Protein AF-A0A1X1VBI7-F1 (afdb_monomer_lite)

Radius of gyration: 24.09 Å; chains: 1; bounding box: 71×57×60 Å

InterPro domains:
  IPR017850 Alkaline-phosphatase-like, core domain superfamily [G3DSA:3.40.720.10] (8-147)
  IPR017850 Alkaline-phosphatase-like, core domain superfamily [SSF53649] (15-127)
  IPR052701 Glycosaminoglycan & Ulvan Degrading Sulfatases [PTHR43751] (7-63)

Foldseek 3Di:
DVVVPPPPPDPPPPDDDDDDDDDDPDDLLQACCQVVCPNDDYDPVVNVVCVVDHDAQWDWDDDPPDTQWITDRQKIWGQWDFPDPPPTDIDGDPQIDIDRCNVPVPSCLCVDPCSVVVSVVVVVPPPPDPDPPPPPPPVVVVVCVVCVPPDD

pLDDT: mean 75.83, std 15.84, range [39.41, 94.62]

Structure (mmCIF, N/CA/C/O backbone):
data_AF-A0A1X1VBI7-F1
#
_entry.id   AF-A0A1X1VBI7-F1
#
loop_
_atom_site.group_PDB
_atom_site.id
_atom_site.type_symbol
_atom_site.label_atom_id
_atom_site.label_alt_id
_atom_site.label_comp_id
_atom_site.label_asym_id
_atom_site.label_entity_id
_atom_site.label_seq_id
_atom_site.pdbx_PDB_ins_code
_atom_site.Cartn_x
_atom_site.Cartn_y
_atom_site.Cartn_z
_atom_site.occupancy
_atom_site.B_iso_or_equiv
_atom_site.auth_seq_id
_atom_site.auth_comp_id
_atom_site.auth_asym_id
_atom_site.auth_atom_id
_atom_site.pdbx_PDB_model_num
ATOM 1 N N . MET A 1 1 ? -50.400 5.909 36.486 1.00 49.72 1 MET A N 1
ATOM 2 C CA . MET A 1 1 ? -50.899 6.760 35.383 1.00 49.72 1 MET A CA 1
ATOM 3 C C . MET A 1 1 ? -49.845 7.738 34.865 1.00 49.72 1 MET A C 1
ATOM 5 O O . MET A 1 1 ? -49.480 7.579 33.717 1.00 49.72 1 MET A O 1
ATOM 9 N N . ALA A 1 2 ? -49.319 8.706 35.638 1.00 51.50 2 ALA A N 1
ATOM 10 C CA . ALA A 1 2 ? -48.244 9.599 35.144 1.00 51.50 2 ALA A CA 1
ATOM 11 C C . ALA A 1 2 ? -46.809 9.077 35.392 1.00 51.50 2 ALA A C 1
ATOM 13 O O . ALA A 1 2 ? -45.872 9.559 34.774 1.00 51.50 2 ALA A O 1
ATOM 14 N N . SER A 1 3 ? -46.632 8.082 36.269 1.00 50.72 3 SER A N 1
ATOM 15 C CA . SER A 1 3 ? -45.315 7.537 36.647 1.00 50.72 3 SER A CA 1
ATOM 16 C C . SER A 1 3 ? -44.850 6.347 35.800 1.00 50.72 3 SER A C 1
ATOM 18 O O . SER A 1 3 ? -43.778 5.809 36.045 1.00 50.72 3 SER A O 1
ATOM 20 N N . GLU A 1 4 ? -45.666 5.894 34.848 1.00 48.97 4 GLU A N 1
ATOM 21 C CA . GLU A 1 4 ? -45.386 4.715 34.009 1.00 48.97 4 GLU A CA 1
ATOM 22 C C . GLU A 1 4 ? -44.937 5.103 32.591 1.00 48.97 4 GLU A C 1
ATOM 24 O O . GLU A 1 4 ? -44.607 4.233 31.798 1.00 48.97 4 GLU A O 1
ATOM 29 N N . MET A 1 5 ? -44.897 6.405 32.269 1.00 45.09 5 MET A N 1
ATOM 30 C CA . MET A 1 5 ? -44.523 6.912 30.938 1.00 45.09 5 MET A CA 1
ATOM 31 C C . MET A 1 5 ? -43.070 7.416 30.845 1.00 45.09 5 MET A C 1
ATOM 33 O O . MET A 1 5 ? -42.625 7.768 29.758 1.00 45.09 5 MET A O 1
ATOM 37 N N . GLU A 1 6 ? -42.310 7.438 31.945 1.00 43.69 6 GLU A N 1
ATOM 38 C CA . GLU A 1 6 ? -40.911 7.912 31.955 1.00 43.69 6 GLU A CA 1
ATOM 39 C C . GLU A 1 6 ? -39.861 6.795 31.792 1.00 43.69 6 GLU A C 1
ATOM 41 O O . GLU A 1 6 ? -38.675 7.093 31.665 1.00 43.69 6 GLU A O 1
ATOM 46 N N . SER A 1 7 ? -40.250 5.512 31.755 1.00 43.12 7 SER A N 1
ATOM 47 C CA . SER A 1 7 ? -39.286 4.396 31.785 1.00 43.12 7 SER A CA 1
ATOM 48 C C . SER A 1 7 ? -38.908 3.782 30.429 1.00 43.12 7 SER A C 1
ATOM 50 O O . SER A 1 7 ? -38.195 2.784 30.420 1.00 43.12 7 SER A O 1
ATOM 52 N N . GLU A 1 8 ? -39.339 4.335 29.290 1.00 44.69 8 GLU A N 1
ATOM 53 C CA . GLU A 1 8 ? -39.079 3.739 27.958 1.00 44.69 8 GLU A CA 1
ATOM 54 C C . GLU A 1 8 ? -38.000 4.445 27.109 1.00 44.69 8 GLU A C 1
ATOM 56 O O . GLU A 1 8 ? -37.821 4.109 25.943 1.00 44.69 8 GLU A O 1
ATOM 61 N N . MET A 1 9 ? -37.237 5.402 27.653 1.00 43.41 9 MET A N 1
ATOM 62 C CA . MET A 1 9 ? -36.287 6.207 26.850 1.00 43.41 9 MET A CA 1
ATOM 63 C C . MET A 1 9 ? -34.817 6.136 27.300 1.00 43.41 9 MET A C 1
ATOM 65 O O . MET A 1 9 ? -34.011 6.970 26.895 1.00 43.41 9 MET A O 1
ATOM 69 N N . ALA A 1 10 ? -34.429 5.145 28.104 1.00 47.19 10 ALA A N 1
ATOM 70 C CA . ALA A 1 10 ? -33.052 5.020 28.591 1.00 47.19 10 ALA A CA 1
ATOM 71 C C . ALA A 1 10 ? -32.457 3.622 28.368 1.00 47.19 10 ALA A C 1
ATOM 73 O O . ALA A 1 10 ? -31.941 3.014 29.303 1.00 47.19 10 ALA A O 1
ATOM 74 N N . ASP A 1 11 ? -32.466 3.126 27.128 1.00 50.94 11 ASP A N 1
ATOM 75 C CA . ASP A 1 11 ? -31.462 2.129 26.735 1.00 50.94 11 ASP A CA 1
ATOM 76 C C . ASP A 1 11 ? -30.147 2.879 26.481 1.00 50.94 11 ASP A C 1
ATOM 78 O O . ASP A 1 11 ? -29.832 3.324 25.376 1.00 50.94 11 ASP A O 1
ATOM 82 N N . GLY A 1 12 ? -29.437 3.174 27.572 1.00 55.00 12 GLY A N 1
ATOM 83 C CA . GLY A 1 12 ? -28.126 3.800 27.524 1.00 55.00 12 GLY A CA 1
ATOM 84 C C . GLY A 1 12 ? -27.169 2.851 26.822 1.00 55.00 12 GLY A C 1
ATOM 85 O O . GLY A 1 12 ? -26.670 1.929 27.462 1.00 55.00 12 GLY A O 1
ATOM 86 N N . ALA A 1 13 ? -26.947 3.075 25.522 1.00 67.00 13 ALA A N 1
ATOM 87 C CA . ALA A 1 13 ? -26.085 2.260 24.674 1.00 67.00 13 ALA A CA 1
ATOM 88 C C . ALA A 1 13 ? -24.829 1.834 25.444 1.00 67.00 13 ALA A C 1
ATOM 90 O O . ALA A 1 13 ? -24.014 2.672 25.852 1.00 67.00 13 ALA A O 1
ATOM 91 N N . ALA A 1 14 ? -24.723 0.528 25.705 1.00 83.31 14 ALA A N 1
ATOM 92 C CA . ALA A 1 14 ? -23.618 -0.040 26.457 1.00 83.31 14 ALA A CA 1
ATOM 93 C C . ALA A 1 14 ? -22.290 0.445 25.859 1.00 83.31 14 ALA A C 1
ATOM 95 O O . ALA A 1 14 ? -22.1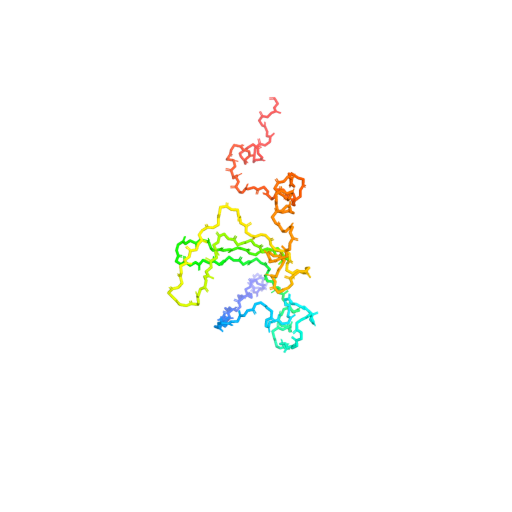29 0.496 24.638 1.00 83.31 14 ALA A O 1
ATOM 96 N N . ARG A 1 15 ? -21.342 0.835 26.722 1.00 89.31 15 ARG A N 1
ATOM 97 C CA . ARG A 1 15 ? -20.054 1.383 26.271 1.00 89.31 15 ARG A CA 1
ATOM 98 C C . ARG A 1 15 ? -19.384 0.379 25.318 1.00 89.31 15 ARG A C 1
ATOM 100 O O . ARG A 1 15 ? -19.213 -0.775 25.717 1.00 89.31 15 ARG A O 1
ATOM 107 N N . PRO A 1 16 ? -19.003 0.782 24.093 1.00 92.75 16 PRO A N 1
ATOM 108 C CA . PRO A 1 16 ? -18.415 -0.144 23.137 1.00 92.75 16 PRO A CA 1
ATOM 109 C C . PRO A 1 16 ? -17.009 -0.562 23.581 1.00 92.75 16 PRO A C 1
ATOM 111 O O . PRO A 1 16 ? -16.231 0.254 24.077 1.00 92.75 16 PRO A O 1
ATOM 114 N N . ASN A 1 17 ? -16.667 -1.831 23.354 1.00 94.12 17 ASN A N 1
ATOM 115 C CA . ASN A 1 17 ? -15.294 -2.313 23.471 1.00 94.12 17 ASN A CA 1
ATOM 116 C C . ASN A 1 17 ? -14.577 -2.073 22.140 1.00 94.12 17 ASN A C 1
ATOM 118 O O . ASN A 1 17 ? -15.024 -2.561 21.104 1.00 94.12 17 ASN A O 1
ATOM 122 N N . ILE A 1 18 ? -13.470 -1.334 22.168 1.00 94.00 18 ILE A N 1
ATOM 123 C CA . ILE A 1 18 ? -12.686 -1.013 20.971 1.00 94.00 18 ILE A CA 1
ATOM 124 C C . ILE A 1 18 ? -11.422 -1.877 20.978 1.00 94.00 18 ILE A C 1
ATOM 126 O O . ILE A 1 18 ? -10.612 -1.780 21.897 1.00 94.00 18 ILE A O 1
ATOM 130 N N . LEU A 1 19 ? -11.254 -2.715 19.951 1.00 92.94 19 LEU A N 1
ATOM 131 C CA . LEU A 1 19 ? -10.049 -3.511 19.714 1.00 92.94 19 LEU A CA 1
ATOM 132 C C . LEU A 1 19 ? -9.322 -2.970 18.482 1.00 92.94 19 LEU A C 1
ATOM 134 O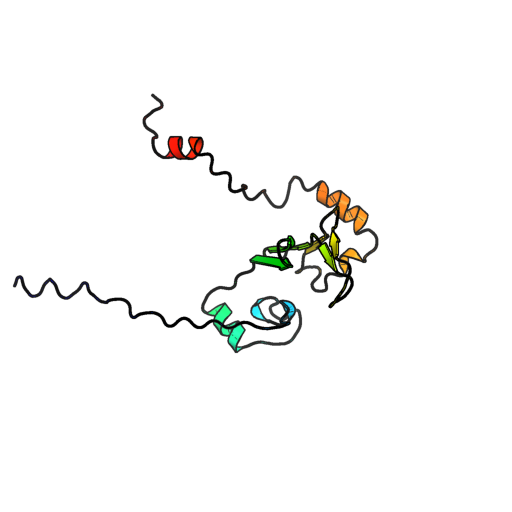 O . LEU A 1 19 ? -9.922 -2.832 17.419 1.00 92.94 19 LEU A O 1
ATOM 138 N N . ILE A 1 20 ? -8.025 -2.701 18.624 1.00 94.44 20 ILE A N 1
ATOM 139 C CA . ILE A 1 20 ? -7.154 -2.270 17.528 1.00 94.44 20 ILE A CA 1
ATOM 140 C C . ILE A 1 20 ? -6.161 -3.394 17.242 1.00 94.44 20 ILE A C 1
ATOM 142 O O . ILE A 1 20 ? -5.473 -3.862 18.147 1.00 94.44 20 ILE A O 1
ATOM 146 N N . ILE A 1 21 ? -6.092 -3.815 15.981 1.00 92.94 21 ILE A N 1
ATOM 147 C CA . ILE A 1 21 ? -5.141 -4.810 15.481 1.00 92.94 21 ILE A CA 1
ATOM 148 C C . ILE A 1 21 ? -4.308 -4.129 14.399 1.00 92.94 21 ILE A C 1
ATOM 150 O O . ILE A 1 21 ? -4.864 -3.492 13.505 1.00 92.94 21 ILE A O 1
ATOM 154 N N . TRP A 1 22 ? -2.987 -4.269 14.471 1.00 92.06 22 TRP A N 1
ATOM 155 C CA . TRP A 1 22 ? -2.072 -3.752 13.459 1.00 92.06 22 TRP A CA 1
ATOM 156 C C . TRP A 1 22 ? -1.066 -4.833 13.062 1.00 92.06 22 TRP A C 1
ATOM 158 O O . TRP A 1 22 ? -0.667 -5.644 13.897 1.00 92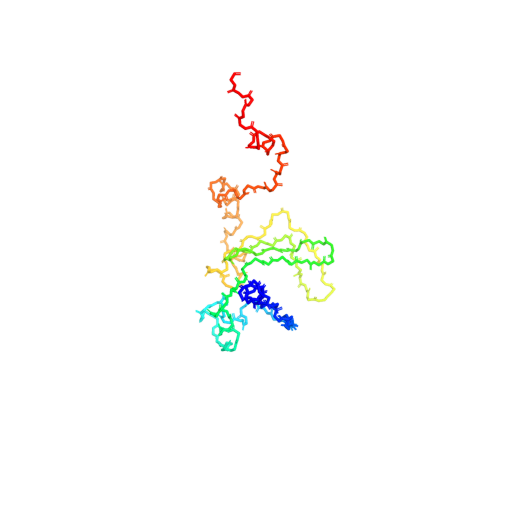.06 22 TRP A O 1
ATOM 168 N N . GLY A 1 23 ? -0.714 -4.872 11.778 1.00 88.31 23 GLY A N 1
ATOM 169 C CA . GLY A 1 23 ? 0.272 -5.794 11.224 1.00 88.31 23 GLY A CA 1
ATOM 170 C C . GLY A 1 23 ? 1.558 -5.058 10.872 1.00 88.31 23 GLY A C 1
ATOM 171 O O . GLY A 1 23 ? 1.502 -3.935 10.373 1.00 88.31 23 GLY A O 1
ATOM 172 N N . ASP A 1 24 ? 2.691 -5.710 11.112 1.00 90.19 24 ASP A N 1
ATOM 173 C CA . ASP A 1 24 ? 4.017 -5.253 10.694 1.00 90.19 24 ASP A CA 1
ATOM 174 C C . ASP A 1 24 ? 4.416 -5.941 9.384 1.00 90.19 24 ASP A C 1
ATOM 176 O O . ASP A 1 24 ? 4.112 -7.120 9.195 1.00 90.19 24 ASP A O 1
ATOM 180 N N . ASP A 1 25 ? 5.045 -5.204 8.468 1.00 86.25 25 ASP A N 1
ATOM 181 C CA . ASP A 1 25 ? 5.465 -5.693 7.143 1.00 86.25 25 ASP A CA 1
ATOM 182 C C . ASP A 1 25 ? 4.372 -6.414 6.319 1.00 86.25 25 ASP A C 1
ATOM 184 O O . ASP A 1 25 ? 4.651 -7.220 5.427 1.00 86.25 25 ASP A O 1
ATOM 188 N N . VAL A 1 26 ? 3.096 -6.106 6.573 1.00 86.88 26 VAL A N 1
ATOM 189 C CA . VAL A 1 26 ? 1.966 -6.674 5.827 1.00 86.88 26 VAL A CA 1
ATOM 190 C C . VAL A 1 26 ? 1.650 -5.800 4.618 1.00 86.88 26 VAL A C 1
ATOM 192 O O . VAL A 1 26 ? 1.153 -4.679 4.741 1.00 86.88 26 VAL A O 1
ATOM 195 N N . GLY A 1 27 ? 1.904 -6.330 3.423 1.00 84.31 27 GLY A N 1
ATOM 196 C CA . GLY A 1 27 ? 1.500 -5.709 2.171 1.00 84.31 27 GLY A CA 1
ATOM 197 C C . GLY A 1 27 ? 0.022 -5.943 1.853 1.00 84.31 27 GLY A C 1
ATOM 198 O O . GLY A 1 27 ? -0.592 -6.919 2.277 1.00 84.31 27 GLY A O 1
ATOM 199 N N . MET A 1 28 ? -0.548 -5.075 1.015 1.00 84.06 28 MET A N 1
ATOM 200 C CA . MET A 1 28 ? -1.942 -5.204 0.564 1.00 84.06 28 MET A CA 1
ATOM 201 C C . MET A 1 28 ? -2.221 -6.560 -0.098 1.00 84.06 28 MET A C 1
ATOM 203 O O . MET A 1 28 ? -3.258 -7.178 0.118 1.00 84.06 28 MET A O 1
ATOM 207 N N . TRP A 1 29 ? -1.264 -7.029 -0.898 1.00 85.50 29 TRP A N 1
ATOM 208 C CA . TRP A 1 29 ? -1.361 -8.286 -1.634 1.00 85.50 29 TRP A CA 1
ATOM 209 C C . TRP A 1 29 ? -1.237 -9.533 -0.749 1.00 85.50 29 TRP A C 1
ATOM 211 O O . TRP A 1 29 ? -1.316 -10.638 -1.268 1.00 85.50 29 TRP A O 1
ATOM 221 N N . ASN A 1 30 ? -1.025 -9.377 0.563 1.00 87.12 30 ASN A N 1
ATOM 222 C CA . ASN A 1 30 ? -1.061 -10.481 1.521 1.00 87.12 30 ASN A CA 1
ATOM 223 C C . ASN A 1 30 ? -2.468 -10.734 2.085 1.00 87.12 30 ASN A C 1
ATOM 225 O O . ASN A 1 30 ? -2.697 -11.780 2.687 1.00 87.12 30 ASN A O 1
ATOM 229 N N . ILE A 1 31 ? -3.386 -9.776 1.933 1.00 89.75 31 ILE A N 1
ATOM 230 C CA . ILE A 1 31 ? -4.723 -9.809 2.521 1.00 89.75 31 ILE A CA 1
ATOM 231 C C . ILE A 1 31 ? -5.747 -10.030 1.405 1.00 89.75 31 ILE A C 1
ATOM 233 O O . ILE A 1 31 ? -5.953 -9.155 0.557 1.00 89.75 31 ILE A O 1
ATOM 237 N N . SER A 1 32 ? -6.414 -11.187 1.412 1.00 90.31 32 SER A N 1
ATOM 238 C CA . SER A 1 32 ? -7.248 -11.630 0.285 1.00 90.31 32 SER A CA 1
ATOM 239 C C . SER A 1 32 ? -8.453 -10.744 0.005 1.00 90.31 32 SER A C 1
ATOM 241 O O . SER A 1 32 ? -8.828 -10.621 -1.162 1.00 90.31 32 SER A O 1
ATOM 243 N N . ALA A 1 33 ? -8.978 -10.048 1.014 1.00 89.50 33 ALA A N 1
ATOM 244 C CA . ALA A 1 33 ? -10.023 -9.038 0.848 1.00 89.50 33 ALA A CA 1
ATOM 245 C C . ALA A 1 33 ? -9.659 -7.923 -0.160 1.00 89.50 33 ALA A C 1
ATOM 247 O O . ALA A 1 33 ? -10.545 -7.360 -0.798 1.00 89.50 33 ALA A O 1
ATOM 248 N N . TYR A 1 34 ? -8.370 -7.616 -0.356 1.00 88.19 34 TYR A N 1
ATOM 249 C CA . TYR A 1 34 ? -7.932 -6.551 -1.270 1.00 88.19 34 TYR A CA 1
ATOM 250 C C . TYR A 1 34 ? -7.588 -7.021 -2.684 1.00 88.19 34 TYR A C 1
ATOM 252 O O . TYR A 1 34 ? -7.388 -6.189 -3.570 1.00 88.19 34 TYR A O 1
ATOM 260 N N . HIS A 1 35 ? -7.482 -8.329 -2.915 1.00 84.81 35 HIS A N 1
ATOM 261 C CA . HIS A 1 35 ? -7.038 -8.875 -4.197 1.00 84.81 35 HIS A CA 1
ATOM 262 C C . HIS A 1 35 ? -7.861 -10.075 -4.675 1.00 84.81 35 HIS A C 1
ATOM 264 O O . HIS A 1 35 ? -7.306 -10.915 -5.370 1.00 84.81 35 HIS A O 1
ATOM 270 N N . PRO A 1 36 ? -9.150 -10.169 -4.323 1.00 77.88 36 PRO A N 1
ATOM 271 C CA . PRO A 1 36 ? -9.998 -11.375 -4.286 1.00 77.88 36 PRO A CA 1
ATOM 272 C C . PRO A 1 36 ? -9.543 -12.538 -5.196 1.00 77.88 36 PRO A C 1
ATOM 274 O O . PRO A 1 36 ? -10.014 -12.701 -6.318 1.00 77.88 36 PRO A O 1
ATOM 277 N N . GLY A 1 37 ? -8.587 -13.347 -4.718 1.00 77.44 37 GLY A N 1
ATOM 278 C CA . GLY A 1 37 ? -8.059 -14.531 -5.424 1.00 77.44 37 GLY A CA 1
ATOM 279 C C . GLY A 1 37 ? -6.944 -14.313 -6.467 1.00 77.44 37 GLY A C 1
ATOM 280 O O . GLY A 1 37 ? -6.356 -15.284 -6.930 1.00 77.44 37 GLY A O 1
ATOM 281 N N . MET A 1 38 ? -6.587 -13.074 -6.800 1.00 77.00 38 MET A N 1
ATOM 282 C CA . MET A 1 38 ? -5.594 -12.706 -7.821 1.00 77.00 38 MET A CA 1
ATOM 283 C C . MET A 1 38 ? -4.142 -13.080 -7.464 1.00 77.00 38 MET A C 1
ATOM 285 O O . MET A 1 38 ? -3.378 -13.432 -8.356 1.00 77.00 38 MET A O 1
ATOM 289 N N . MET A 1 39 ? -3.757 -13.027 -6.183 1.00 74.31 39 MET A N 1
ATOM 290 C CA . MET A 1 39 ? -2.378 -13.293 -5.721 1.00 74.31 39 MET A CA 1
ATOM 291 C C . MET A 1 39 ? -2.195 -14.652 -5.024 1.00 74.31 39 MET A C 1
ATOM 293 O O . MET A 1 39 ? -1.094 -14.973 -4.580 1.00 74.31 39 MET A O 1
ATOM 297 N N . GLY A 1 40 ? -3.248 -15.478 -4.965 1.00 71.38 40 GLY A N 1
ATOM 298 C CA . GLY A 1 40 ? -3.262 -16.717 -4.180 1.00 71.38 40 GLY A CA 1
ATOM 299 C C . GLY A 1 40 ? -3.300 -16.472 -2.663 1.00 71.38 40 GLY A C 1
ATOM 300 O O . GLY A 1 40 ? -3.037 -15.372 -2.189 1.00 71.38 40 GLY A O 1
ATOM 301 N N . GLY A 1 41 ? -3.659 -17.503 -1.892 1.00 81.88 41 GLY A N 1
ATOM 302 C CA . GLY A 1 41 ? -3.845 -17.396 -0.437 1.00 81.88 41 GLY A CA 1
ATOM 303 C C . GLY A 1 41 ? -5.232 -16.884 -0.022 1.00 81.88 41 GLY A C 1
ATOM 304 O O . GLY A 1 41 ? -5.957 -16.286 -0.814 1.00 81.88 41 GLY A O 1
ATOM 305 N N . SER A 1 42 ? -5.617 -17.176 1.221 1.00 87.00 42 SER A N 1
ATOM 306 C CA . SER A 1 42 ? -6.862 -16.704 1.838 1.00 87.00 42 SER A CA 1
ATOM 307 C C . SER A 1 42 ? -6.610 -16.351 3.300 1.00 87.00 42 SER A C 1
ATOM 309 O O . SER A 1 42 ? -5.872 -17.048 4.002 1.00 87.00 42 SER A O 1
ATOM 311 N N . THR A 1 43 ? -7.242 -15.274 3.752 1.00 93.06 43 THR A N 1
ATOM 312 C CA . THR A 1 43 ? -7.242 -14.788 5.128 1.00 93.06 43 THR A CA 1
ATOM 313 C C . THR A 1 43 ? -8.663 -14.867 5.684 1.00 93.06 43 THR A C 1
ATOM 315 O O . THR A 1 43 ? -9.281 -13.829 5.912 1.00 93.06 43 THR A O 1
ATOM 318 N N . PRO A 1 44 ? -9.200 -16.075 5.952 1.00 92.94 44 PRO A N 1
ATOM 319 C CA . PRO A 1 44 ? -10.639 -16.283 6.138 1.00 92.94 44 PRO A CA 1
ATOM 320 C C . PRO A 1 44 ? -11.241 -15.458 7.282 1.00 92.94 44 PRO A C 1
ATOM 322 O O . PRO A 1 44 ? -12.379 -15.008 7.197 1.00 92.94 44 PRO A O 1
ATOM 325 N N . ASN A 1 45 ? -10.475 -15.207 8.347 1.00 94.38 45 ASN A N 1
ATOM 326 C CA . ASN A 1 45 ? -10.936 -14.384 9.467 1.00 94.38 45 ASN A CA 1
ATOM 327 C C . ASN A 1 45 ? -11.021 -12.891 9.124 1.00 94.38 45 ASN A C 1
ATOM 329 O O . ASN A 1 45 ? -11.899 -12.207 9.641 1.00 94.38 45 ASN A O 1
ATOM 333 N N . ILE A 1 46 ? -10.107 -12.392 8.289 1.00 92.94 46 ILE A N 1
ATOM 334 C CA . ILE A 1 46 ? -10.078 -10.989 7.855 1.00 92.94 46 ILE A CA 1
ATOM 335 C C . ILE A 1 46 ? -11.114 -10.782 6.753 1.00 92.94 46 ILE A C 1
ATOM 337 O O . ILE A 1 46 ? -11.853 -9.807 6.803 1.00 92.94 46 ILE A O 1
ATOM 341 N N . ASP A 1 47 ? -11.217 -11.736 5.825 1.00 92.38 47 ASP A N 1
ATOM 342 C CA . ASP A 1 47 ? -12.221 -11.744 4.760 1.00 92.38 47 ASP A CA 1
ATOM 343 C C . ASP A 1 47 ? -13.635 -11.692 5.357 1.00 92.38 47 ASP A C 1
ATOM 345 O O . ASP A 1 47 ? -14.438 -10.852 4.972 1.00 92.38 47 ASP A O 1
ATOM 349 N N . ARG A 1 48 ? -13.905 -12.489 6.402 1.00 94.00 48 ARG A N 1
ATOM 350 C CA . ARG A 1 48 ? -15.185 -12.444 7.122 1.00 94.00 48 ARG A CA 1
ATOM 351 C C . ARG A 1 48 ? -15.497 -11.055 7.692 1.00 94.00 48 ARG A C 1
ATOM 353 O O . ARG A 1 48 ? -16.627 -10.597 7.595 1.00 94.00 48 ARG A O 1
ATOM 360 N N . ILE A 1 49 ? -14.514 -10.383 8.294 1.00 93.38 49 ILE A N 1
ATOM 361 C CA . ILE A 1 49 ? -14.706 -9.031 8.852 1.00 93.38 49 ILE A CA 1
ATOM 362 C C . ILE A 1 49 ? -14.935 -8.009 7.730 1.00 93.38 49 ILE A C 1
ATOM 364 O O . ILE A 1 49 ? -15.752 -7.103 7.883 1.00 93.38 49 ILE A O 1
ATOM 368 N N . ALA A 1 50 ? -14.225 -8.159 6.611 1.00 91.19 50 ALA A N 1
ATOM 369 C CA . ALA A 1 50 ? -14.397 -7.327 5.428 1.00 91.19 50 ALA A CA 1
ATOM 370 C C . ALA A 1 50 ? -15.813 -7.456 4.839 1.00 91.19 50 ALA A C 1
ATOM 372 O O . ALA A 1 50 ? -16.415 -6.435 4.514 1.00 91.19 50 ALA A O 1
ATOM 373 N N . ASP A 1 51 ? -16.348 -8.678 4.765 1.00 91.31 51 ASP A N 1
ATOM 374 C CA . ASP A 1 51 ? -17.692 -8.965 4.250 1.00 91.31 51 ASP A CA 1
ATOM 375 C C . ASP A 1 51 ? -18.812 -8.512 5.206 1.00 91.31 51 ASP A C 1
ATOM 377 O O . ASP A 1 51 ? -19.880 -8.095 4.761 1.00 91.31 51 ASP A O 1
ATOM 381 N N . GLU A 1 52 ? -18.588 -8.591 6.523 1.00 94.62 52 GLU A N 1
ATOM 382 C CA . GLU A 1 52 ? -19.570 -8.190 7.541 1.00 94.62 52 GLU A CA 1
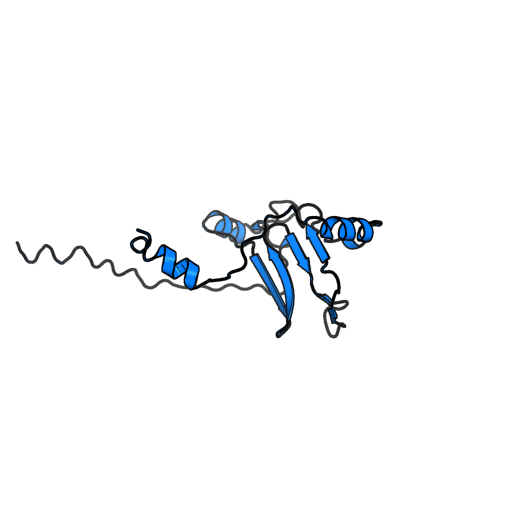ATOM 383 C C . GLU A 1 52 ? -19.679 -6.666 7.714 1.00 94.62 52 GLU A C 1
ATOM 385 O O . GLU A 1 52 ? -20.702 -6.180 8.202 1.00 94.62 52 GLU A O 1
ATOM 390 N N . VAL A 1 53 ? -18.631 -5.910 7.368 1.00 91.50 53 VAL A N 1
ATOM 391 C CA . VAL A 1 53 ? -18.546 -4.473 7.667 1.00 91.50 53 VAL A CA 1
ATOM 392 C C . VAL A 1 53 ? -18.121 -3.665 6.436 1.00 91.50 53 VAL A C 1
ATOM 394 O O . VAL A 1 53 ? -18.918 -3.434 5.532 1.00 91.50 53 VAL A O 1
ATOM 397 N N . MET A 1 54 ? -16.898 -3.138 6.430 1.00 87.12 54 MET A N 1
ATOM 398 C CA . MET A 1 54 ? -16.403 -2.192 5.439 1.00 87.12 54 MET A CA 1
ATOM 399 C C . MET A 1 54 ? -14.893 -2.351 5.327 1.00 87.12 54 MET A C 1
ATOM 401 O O . MET A 1 54 ? -14.197 -2.500 6.334 1.00 87.12 54 MET A O 1
ATOM 405 N N . ILE A 1 55 ? -14.393 -2.232 4.102 1.00 88.75 55 ILE A N 1
ATOM 406 C CA . ILE A 1 55 ? -12.967 -2.116 3.811 1.00 88.75 55 ILE A CA 1
ATOM 407 C C . ILE A 1 55 ? -12.647 -0.699 3.348 1.00 88.75 55 ILE A C 1
ATOM 409 O O . ILE A 1 55 ? -13.415 -0.080 2.612 1.00 88.75 55 ILE A O 1
ATOM 413 N N . PHE A 1 56 ? -11.488 -0.187 3.746 1.00 86.19 56 PHE A N 1
ATOM 414 C CA . PHE A 1 56 ? -10.992 1.095 3.257 1.00 86.19 56 PHE A CA 1
ATOM 415 C C . PHE A 1 56 ? -10.003 0.855 2.123 1.00 86.19 56 PHE A C 1
ATOM 417 O O . PHE A 1 56 ? -9.075 0.068 2.271 1.00 86.19 56 PHE A O 1
ATOM 424 N N . MET A 1 57 ? -10.182 1.537 0.990 1.00 85.25 57 MET A N 1
ATOM 425 C CA . MET A 1 57 ? -9.253 1.464 -0.149 1.00 85.25 57 MET A CA 1
ATOM 426 C C . MET A 1 57 ? -8.390 2.722 -0.315 1.00 85.25 57 MET A C 1
ATOM 428 O O . MET A 1 57 ? -7.669 2.861 -1.307 1.00 85.25 57 MET A O 1
ATOM 432 N N . GLU A 1 58 ? -8.463 3.633 0.651 1.00 89.50 58 GLU A N 1
ATOM 433 C CA . GLU A 1 58 ? -7.706 4.878 0.680 1.00 89.50 58 GLU A CA 1
ATOM 434 C C . GLU A 1 58 ? -6.560 4.755 1.680 1.00 89.50 58 GLU A C 1
ATOM 436 O O . GLU A 1 58 ? -6.777 4.566 2.875 1.00 89.50 58 GLU A O 1
ATOM 441 N N . PHE A 1 59 ? -5.328 4.857 1.187 1.00 87.81 59 PHE A N 1
ATOM 442 C CA . PHE A 1 59 ? -4.130 4.720 2.009 1.00 87.81 59 PHE A CA 1
ATOM 443 C C . PHE A 1 59 ? -3.157 5.845 1.711 1.00 87.81 59 PHE A C 1
ATOM 445 O O . PHE A 1 59 ? -2.843 6.119 0.554 1.00 87.81 59 PHE A O 1
ATOM 452 N N . TYR A 1 60 ? -2.619 6.444 2.767 1.00 89.88 60 TYR A N 1
ATOM 453 C CA . TYR A 1 60 ? -1.583 7.461 2.675 1.00 89.88 60 TYR A CA 1
ATOM 454 C C . TYR A 1 60 ? -0.338 6.946 3.383 1.00 89.88 60 TYR A C 1
ATOM 456 O O . TYR A 1 60 ? -0.385 6.590 4.559 1.00 89.88 60 TYR A O 1
ATOM 464 N N . CYS A 1 61 ? 0.776 6.886 2.659 1.00 87.06 61 CYS A N 1
ATOM 465 C CA . CYS A 1 61 ? 2.049 6.437 3.197 1.00 87.06 61 CYS A CA 1
ATOM 466 C C . CYS A 1 61 ? 2.958 7.643 3.398 1.00 87.06 61 CYS A C 1
ATOM 468 O O . CYS A 1 61 ? 3.316 8.343 2.444 1.00 87.06 61 CYS A O 1
ATOM 470 N N . PHE A 1 62 ? 3.336 7.865 4.650 1.00 85.62 62 PHE A N 1
ATOM 471 C CA . PHE A 1 62 ? 4.266 8.907 5.045 1.00 85.62 62 PHE A CA 1
ATOM 472 C C . PHE A 1 62 ? 5.555 8.277 5.551 1.00 85.62 62 PHE A C 1
ATOM 474 O O . PHE A 1 62 ? 5.543 7.252 6.230 1.00 85.62 62 PHE A O 1
ATOM 481 N N . THR A 1 63 ? 6.669 8.932 5.256 1.00 81.06 63 THR A N 1
ATOM 482 C CA . THR A 1 63 ? 7.899 8.743 6.017 1.00 81.06 63 THR A CA 1
ATOM 483 C C . THR A 1 63 ? 8.203 10.074 6.675 1.00 81.06 63 THR A C 1
ATOM 485 O O . THR A 1 63 ? 8.350 11.093 5.992 1.00 81.06 63 THR A O 1
ATOM 488 N N . GLU A 1 64 ? 8.232 10.062 8.005 1.00 83.88 64 GLU A N 1
ATOM 489 C CA . GLU A 1 64 ? 8.332 11.263 8.835 1.00 83.88 64 GLU A CA 1
ATOM 490 C C . GLU A 1 64 ? 7.238 12.286 8.475 1.00 83.88 64 GLU A C 1
ATOM 492 O O . GLU A 1 64 ? 6.053 12.029 8.666 1.00 83.88 64 GLU A O 1
ATOM 497 N N . THR A 1 65 ? 7.623 13.441 7.935 1.00 83.44 65 THR A N 1
ATOM 498 C CA . THR A 1 65 ? 6.724 14.544 7.571 1.00 83.44 65 THR A CA 1
ATOM 499 C C . THR A 1 65 ? 6.376 14.574 6.086 1.00 83.44 65 THR A C 1
ATOM 501 O O . THR A 1 65 ? 5.607 15.431 5.652 1.00 83.44 65 THR A O 1
ATOM 504 N N . THR A 1 66 ? 6.942 13.672 5.277 1.00 83.81 66 THR A N 1
ATOM 505 C CA . THR A 1 66 ? 6.764 13.711 3.823 1.00 83.81 66 THR A CA 1
ATOM 506 C C . THR A 1 66 ? 5.839 12.607 3.334 1.00 83.81 66 THR A C 1
ATOM 508 O O . THR A 1 66 ? 6.006 11.441 3.688 1.00 83.81 66 THR A O 1
ATOM 511 N N . LEU A 1 67 ? 4.904 12.962 2.451 1.00 87.12 67 LEU A N 1
ATOM 512 C CA . LEU A 1 67 ? 4.073 12.001 1.731 1.00 87.12 67 LEU A CA 1
ATOM 513 C C . LEU A 1 67 ? 4.920 11.260 0.683 1.00 87.12 67 LEU A C 1
ATOM 515 O O . LEU A 1 67 ? 5.498 11.878 -0.213 1.00 87.12 67 LEU A O 1
ATOM 519 N N . HIS A 1 68 ? 4.996 9.938 0.802 1.00 89.06 68 HIS A N 1
ATOM 520 C CA . HIS A 1 68 ? 5.729 9.067 -0.123 1.00 89.06 68 HIS A CA 1
ATOM 521 C C . HIS A 1 68 ? 4.850 8.587 -1.265 1.00 89.06 68 HIS A C 1
ATOM 523 O O . HIS A 1 68 ? 5.280 8.520 -2.418 1.00 89.06 68 HIS A O 1
ATOM 529 N N . GLY A 1 69 ? 3.604 8.282 -0.944 1.00 90.06 69 GLY A N 1
ATOM 530 C CA . GLY A 1 69 ? 2.631 7.860 -1.919 1.00 90.06 69 GLY A CA 1
ATOM 531 C C . GLY A 1 69 ? 1.254 7.774 -1.305 1.00 90.06 69 GLY A C 1
ATOM 532 O O . GLY A 1 69 ? 1.083 7.761 -0.084 1.00 90.06 69 GLY A O 1
ATOM 533 N N . LEU A 1 70 ? 0.275 7.719 -2.185 1.00 91.94 70 LEU A N 1
ATOM 534 C CA . LEU A 1 70 ? -1.114 7.519 -1.834 1.00 91.94 70 LEU A CA 1
ATOM 535 C C . LEU A 1 70 ? -1.699 6.439 -2.730 1.00 91.94 70 LEU A C 1
ATOM 537 O O . LEU A 1 70 ? -1.251 6.221 -3.859 1.00 91.94 70 LEU A O 1
ATOM 541 N N . ARG A 1 71 ? -2.720 5.774 -2.219 1.00 88.62 71 ARG A N 1
ATOM 542 C CA . ARG A 1 71 ? -3.542 4.847 -2.973 1.00 88.62 71 ARG A CA 1
ATOM 543 C C . ARG A 1 71 ? -4.993 5.239 -2.790 1.00 88.62 71 ARG A C 1
ATOM 545 O O . ARG A 1 71 ? -5.418 5.495 -1.668 1.00 88.62 71 ARG A O 1
ATOM 552 N N . ASN A 1 72 ? -5.728 5.237 -3.890 1.00 89.56 72 ASN A N 1
ATOM 553 C CA . ASN A 1 72 ? -7.176 5.307 -3.875 1.00 89.56 72 ASN A CA 1
ATOM 554 C C . ASN A 1 72 ? -7.724 4.233 -4.823 1.00 89.56 72 ASN A C 1
ATOM 556 O O . ASN A 1 72 ? -7.508 4.291 -6.038 1.00 89.56 72 ASN A O 1
ATOM 560 N N . GLY A 1 73 ? -8.376 3.218 -4.253 1.00 88.12 73 GLY A N 1
ATOM 561 C CA . GLY A 1 73 ? -8.924 2.098 -5.015 1.00 88.12 73 GLY A CA 1
ATOM 562 C C . GLY A 1 73 ? -7.828 1.305 -5.725 1.00 88.12 73 GLY A C 1
ATOM 563 O O . GLY A 1 73 ? -6.875 0.827 -5.100 1.00 88.12 73 GLY A O 1
ATOM 564 N N . ASP A 1 74 ? -7.956 1.184 -7.043 1.00 87.38 74 ASP A N 1
ATOM 565 C CA . ASP A 1 74 ? -6.987 0.498 -7.904 1.00 87.38 74 ASP A CA 1
ATOM 566 C C . ASP A 1 74 ? -5.772 1.370 -8.260 1.00 87.38 74 ASP A C 1
ATOM 568 O O . ASP A 1 74 ? -4.794 0.865 -8.806 1.00 87.38 74 ASP A O 1
ATOM 572 N N . TRP A 1 75 ? -5.800 2.671 -7.967 1.00 87.56 75 TRP A N 1
ATOM 573 C CA . TRP A 1 75 ? -4.748 3.598 -8.377 1.00 87.56 75 TRP A CA 1
ATOM 574 C C . TRP A 1 75 ? -3.767 3.870 -7.248 1.00 87.56 75 TRP A C 1
ATOM 576 O O . TRP A 1 75 ? -4.151 4.255 -6.144 1.00 87.56 75 TRP A O 1
ATOM 586 N N . LYS A 1 76 ? -2.480 3.724 -7.554 1.00 89.44 76 LYS A N 1
ATOM 587 C CA . LYS A 1 76 ? -1.367 4.082 -6.679 1.00 89.44 76 LYS A CA 1
ATOM 588 C C . LYS A 1 76 ? -0.574 5.213 -7.311 1.00 89.44 76 LYS A C 1
ATOM 590 O O . LYS A 1 76 ? -0.205 5.134 -8.480 1.00 89.44 76 LYS A O 1
ATOM 595 N N . VAL A 1 77 ? -0.289 6.239 -6.521 1.00 89.94 77 VAL A N 1
ATOM 596 C CA . VAL A 1 77 ? 0.559 7.363 -6.911 1.00 89.94 77 VAL A CA 1
ATOM 597 C C . VAL A 1 77 ? 1.756 7.400 -5.977 1.00 89.94 77 VAL A C 1
ATOM 599 O O . VAL A 1 77 ? 1.608 7.519 -4.761 1.00 89.94 77 VAL A O 1
ATOM 602 N N . LEU A 1 78 ? 2.949 7.301 -6.550 1.00 89.38 78 LEU A N 1
ATOM 603 C CA . LEU A 1 78 ? 4.211 7.341 -5.833 1.00 89.38 78 LEU A CA 1
ATOM 604 C C . LEU A 1 78 ? 4.931 8.656 -6.143 1.00 89.38 78 LEU A C 1
ATOM 606 O O . LEU A 1 78 ? 5.209 8.969 -7.299 1.00 89.38 78 LEU A O 1
ATOM 610 N N . LEU A 1 79 ? 5.250 9.415 -5.100 1.00 88.00 79 LEU A N 1
ATOM 611 C CA . LEU A 1 79 ? 5.946 10.704 -5.184 1.00 88.00 79 LEU A CA 1
ATOM 612 C C . LEU A 1 79 ? 7.449 10.558 -4.921 1.00 88.00 79 LEU A C 1
ATOM 614 O O . LEU A 1 79 ? 8.254 11.378 -5.365 1.00 88.00 79 LEU A O 1
ATOM 618 N N . LYS A 1 80 ? 7.828 9.516 -4.180 1.00 86.88 80 LYS A N 1
ATOM 619 C CA . LYS A 1 80 ? 9.211 9.212 -3.828 1.00 86.88 80 LYS A CA 1
ATOM 620 C C . LYS A 1 80 ? 9.491 7.732 -4.010 1.00 86.88 80 LYS A C 1
ATOM 622 O O . LYS A 1 80 ? 8.729 6.896 -3.531 1.00 86.88 80 LYS A O 1
ATOM 627 N N . THR A 1 81 ? 10.617 7.419 -4.634 1.00 83.12 81 THR A N 1
ATOM 628 C CA . THR A 1 81 ? 11.158 6.060 -4.657 1.00 83.12 81 THR A CA 1
ATOM 629 C C . THR A 1 81 ? 12.240 5.917 -3.597 1.00 83.12 81 THR A C 1
ATOM 631 O O . THR A 1 81 ? 12.922 6.877 -3.227 1.00 83.12 81 THR A O 1
ATOM 634 N N . GLN A 1 82 ? 12.387 4.696 -3.099 1.00 81.19 82 GLN A N 1
ATOM 635 C CA . GLN A 1 82 ? 13.479 4.311 -2.222 1.00 81.19 82 GLN A CA 1
ATOM 636 C C . GLN A 1 82 ? 14.164 3.095 -2.839 1.00 81.19 82 GLN A C 1
ATOM 638 O O . GLN A 1 82 ? 13.499 2.153 -3.265 1.00 81.19 82 GLN A O 1
ATOM 643 N N . ASP A 1 83 ? 15.488 3.142 -2.933 1.00 75.75 83 ASP A N 1
ATOM 644 C CA . ASP A 1 83 ? 16.293 2.097 -3.568 1.00 75.75 83 ASP A CA 1
ATOM 645 C C . ASP A 1 83 ? 16.591 0.919 -2.628 1.00 75.75 83 ASP A C 1
ATOM 647 O O . ASP A 1 83 ? 16.833 -0.199 -3.085 1.00 75.75 83 ASP A O 1
ATOM 651 N N . ARG A 1 84 ? 16.585 1.165 -1.314 1.00 78.12 84 ARG A N 1
ATOM 652 C CA . ARG A 1 84 ? 16.913 0.186 -0.273 1.00 78.12 84 ARG A CA 1
ATOM 653 C C . ARG A 1 84 ? 15.958 0.271 0.904 1.00 78.12 84 ARG A C 1
ATOM 655 O O . ARG A 1 84 ? 15.473 1.340 1.244 1.00 78.12 84 ARG A O 1
ATOM 662 N N . TRP A 1 85 ? 15.796 -0.866 1.569 1.00 63.59 85 TRP A N 1
ATOM 663 C CA . TRP A 1 85 ? 14.958 -1.031 2.753 1.00 63.59 85 TRP A CA 1
ATOM 664 C C . TRP A 1 85 ? 15.428 -0.173 3.951 1.00 63.59 85 TRP A C 1
ATOM 666 O O . TRP A 1 85 ? 14.641 0.575 4.516 1.00 63.59 85 TRP A O 1
ATOM 676 N N . PHE A 1 86 ? 16.722 -0.205 4.306 1.00 69.62 86 PHE A N 1
ATOM 677 C CA . PHE A 1 86 ? 17.324 0.677 5.323 1.00 69.62 86 PHE A CA 1
ATOM 678 C C . PHE A 1 86 ? 18.472 1.496 4.718 1.00 69.62 86 PHE A C 1
ATOM 680 O O . PHE A 1 86 ? 19.227 0.991 3.884 1.00 69.62 86 PHE A O 1
ATOM 687 N N . ASN A 1 87 ? 18.615 2.757 5.149 1.00 75.56 87 ASN A N 1
ATOM 688 C CA . ASN A 1 87 ? 19.653 3.707 4.707 1.00 75.56 87 ASN A CA 1
ATOM 689 C C . ASN A 1 87 ? 19.697 3.964 3.186 1.00 75.56 87 ASN A C 1
ATOM 691 O O . ASN A 1 87 ? 20.738 4.337 2.645 1.00 75.56 87 ASN A O 1
ATOM 695 N N . GLY A 1 88 ? 18.582 3.738 2.487 1.00 77.06 88 GLY A N 1
ATOM 696 C CA . GLY A 1 88 ? 18.441 4.056 1.069 1.00 77.06 88 GLY A CA 1
ATOM 697 C C . GLY A 1 88 ? 18.314 5.554 0.815 1.00 77.06 88 GLY A C 1
ATOM 698 O O . GLY A 1 88 ? 17.783 6.294 1.648 1.00 77.06 88 GLY A O 1
ATOM 699 N N . PHE A 1 89 ? 18.758 5.996 -0.359 1.00 77.31 89 PHE A N 1
ATOM 700 C CA . PHE A 1 89 ? 18.533 7.369 -0.792 1.00 77.31 89 PHE A CA 1
ATOM 701 C C . PHE A 1 89 ? 17.086 7.510 -1.254 1.00 77.31 89 PHE A C 1
ATOM 703 O O . PHE A 1 89 ? 16.641 6.840 -2.187 1.00 77.31 89 PHE A O 1
ATOM 710 N N . GLN A 1 90 ? 16.348 8.411 -0.610 1.00 79.38 90 GLN A N 1
ATOM 711 C CA . GLN A 1 90 ? 15.023 8.788 -1.085 1.00 79.38 90 GLN A CA 1
ATOM 712 C C . GLN A 1 90 ? 15.169 9.698 -2.302 1.00 79.38 90 GLN A C 1
ATOM 714 O O . GLN A 1 90 ? 15.682 10.814 -2.195 1.00 79.38 90 GLN A O 1
ATOM 719 N N . GLN A 1 91 ? 14.691 9.242 -3.454 1.00 81.81 91 GLN A N 1
ATOM 720 C CA . GLN A 1 91 ? 14.677 10.040 -4.672 1.00 81.81 91 GLN A CA 1
ATOM 721 C C . GLN A 1 91 ? 13.283 10.633 -4.843 1.00 81.81 91 GLN A C 1
ATOM 723 O O . GLN A 1 91 ? 12.292 9.917 -5.002 1.00 81.81 91 GLN A O 1
ATOM 728 N N . LYS A 1 92 ? 13.194 11.964 -4.773 1.00 83.44 92 LYS A N 1
ATOM 729 C CA . LYS A 1 92 ? 11.955 12.672 -5.091 1.00 83.44 92 LYS A CA 1
ATOM 730 C C . LYS A 1 92 ? 11.758 12.637 -6.599 1.00 83.44 92 LYS A C 1
ATOM 732 O O . LYS A 1 92 ? 12.623 13.092 -7.344 1.00 83.44 92 LYS A O 1
ATOM 737 N N . LEU A 1 93 ? 10.618 12.119 -7.028 1.00 82.25 93 LEU A N 1
ATOM 738 C CA . LEU A 1 93 ? 10.273 12.081 -8.436 1.00 82.25 93 LEU A CA 1
ATOM 739 C C . LEU A 1 93 ? 9.757 13.453 -8.872 1.00 82.25 93 LEU A C 1
ATOM 741 O O . LEU A 1 93 ? 8.924 14.055 -8.192 1.00 82.25 93 LEU A O 1
ATOM 745 N N . THR A 1 94 ? 10.243 13.944 -10.011 1.00 82.88 94 THR A N 1
ATOM 746 C CA . THR A 1 94 ? 9.679 15.141 -10.655 1.00 82.88 94 THR A CA 1
ATOM 747 C C . THR A 1 94 ? 8.272 14.852 -11.170 1.00 82.88 94 THR A C 1
ATOM 749 O O . THR A 1 94 ? 7.356 15.638 -10.942 1.00 82.88 94 THR A O 1
ATOM 752 N N . THR A 1 95 ? 8.100 13.690 -11.801 1.00 81.44 95 THR A N 1
ATOM 753 C CA . THR A 1 95 ? 6.808 13.180 -12.260 1.00 81.44 95 THR A CA 1
ATOM 754 C C . THR A 1 95 ? 6.430 11.983 -11.394 1.00 81.44 95 THR A C 1
ATOM 756 O O . THR A 1 95 ? 7.200 11.020 -11.345 1.00 81.44 95 THR A O 1
ATOM 759 N N . PRO A 1 96 ? 5.284 12.007 -10.694 1.00 86.38 96 PRO A N 1
ATOM 760 C CA . PRO A 1 96 ? 4.885 10.887 -9.856 1.00 86.38 96 PRO A CA 1
ATOM 761 C C . PRO A 1 96 ? 4.657 9.632 -10.697 1.00 86.38 96 PRO A C 1
ATOM 763 O O . PRO A 1 96 ? 4.089 9.707 -11.786 1.00 86.38 96 PRO A O 1
ATOM 766 N N . LEU A 1 97 ? 5.040 8.470 -10.172 1.00 86.50 97 LEU A N 1
ATOM 767 C CA . LEU A 1 97 ? 4.691 7.199 -10.800 1.00 86.50 97 LEU A CA 1
ATOM 768 C C . LEU A 1 97 ? 3.235 6.883 -10.485 1.00 86.50 97 LEU A C 1
ATOM 770 O O . LEU A 1 97 ? 2.855 6.780 -9.319 1.00 86.50 97 LEU A O 1
ATOM 774 N N . ILE A 1 98 ? 2.433 6.739 -11.533 1.00 86.94 98 ILE A N 1
ATOM 775 C CA . ILE A 1 98 ? 1.023 6.380 -11.434 1.00 86.94 98 ILE A CA 1
ATOM 776 C C . ILE A 1 98 ? 0.883 4.948 -11.936 1.00 86.94 98 ILE A C 1
ATOM 778 O O . ILE A 1 98 ? 1.237 4.650 -13.076 1.00 86.94 98 ILE A O 1
ATOM 782 N N . THR A 1 99 ? 0.345 4.076 -11.090 1.00 86.50 99 THR A N 1
ATOM 783 C CA . THR A 1 99 ? 0.172 2.657 -11.399 1.00 86.50 99 THR A CA 1
ATOM 784 C C . THR A 1 99 ? -1.270 2.245 -11.150 1.00 86.50 99 THR A C 1
ATOM 786 O O . THR A 1 99 ? -1.823 2.505 -10.080 1.00 86.50 99 THR A O 1
ATOM 789 N N . ASN A 1 100 ? -1.869 1.566 -12.129 1.00 88.19 100 ASN A N 1
ATOM 790 C CA . ASN A 1 100 ? -3.121 0.848 -11.935 1.00 88.19 100 ASN A CA 1
ATOM 791 C C . ASN A 1 100 ? -2.804 -0.565 -11.435 1.00 88.19 100 ASN A C 1
ATOM 793 O O . ASN A 1 100 ? -2.329 -1.410 -12.189 1.00 88.19 100 ASN A O 1
ATOM 797 N N . LEU A 1 101 ? -3.079 -0.815 -10.162 1.00 85.44 101 LEU A N 1
ATOM 798 C CA . LEU A 1 101 ? -2.772 -2.059 -9.466 1.00 85.44 101 LEU A CA 1
ATOM 799 C C . LEU A 1 101 ? -3.641 -3.238 -9.903 1.00 85.44 101 LEU A C 1
ATOM 801 O O . LEU A 1 101 ? -3.239 -4.380 -9.719 1.00 85.44 101 LEU A O 1
ATOM 805 N N . LYS A 1 102 ? -4.812 -2.989 -10.493 1.00 83.38 102 LYS A N 1
ATOM 806 C CA . LYS A 1 102 ? -5.656 -4.053 -11.044 1.00 83.38 102 LYS A CA 1
ATOM 807 C C . LYS A 1 102 ? -5.092 -4.599 -12.353 1.00 83.38 102 LYS A C 1
ATOM 809 O O . LYS A 1 102 ? -5.184 -5.796 -12.605 1.00 83.38 102 LYS A O 1
ATOM 814 N N . LEU A 1 103 ? -4.521 -3.721 -13.179 1.00 84.31 103 LEU A N 1
ATOM 815 C CA . LEU A 1 103 ? -3.856 -4.098 -14.430 1.00 84.31 103 LEU A CA 1
ATOM 816 C C . LEU A 1 103 ? -2.422 -4.582 -14.201 1.00 84.31 103 LEU A C 1
ATOM 818 O O . LEU A 1 103 ? -1.975 -5.509 -14.871 1.00 84.31 103 LEU A O 1
ATOM 822 N N . ASP A 1 104 ? -1.713 -3.972 -13.253 1.00 85.06 104 ASP A N 1
ATOM 823 C CA . ASP A 1 104 ? -0.323 -4.283 -12.929 1.00 85.06 104 ASP A CA 1
ATOM 824 C C . ASP A 1 104 ? -0.129 -4.491 -11.414 1.00 85.06 104 ASP A C 1
ATOM 826 O O . ASP A 1 104 ? 0.416 -3.624 -10.722 1.00 85.06 104 ASP A O 1
ATOM 830 N N . PRO A 1 105 ? -0.547 -5.657 -10.877 1.00 83.50 105 PRO A N 1
ATOM 831 C CA . PRO A 1 105 ? -0.426 -5.966 -9.451 1.00 83.50 105 PRO A CA 1
ATOM 832 C C . PRO A 1 105 ? 1.005 -5.917 -8.920 1.00 83.50 105 PRO A C 1
ATOM 834 O O . PRO A 1 105 ? 1.247 -5.596 -7.757 1.00 83.50 105 PRO A O 1
ATOM 837 N N . PHE A 1 106 ? 1.968 -6.238 -9.783 1.00 84.19 106 PHE A N 1
ATOM 838 C CA . PHE A 1 106 ? 3.383 -6.312 -9.432 1.00 84.19 106 PHE A CA 1
ATOM 839 C C . PHE A 1 106 ? 4.129 -4.995 -9.645 1.00 84.19 106 PHE A C 1
ATOM 841 O O . PHE A 1 106 ? 5.346 -4.964 -9.446 1.00 84.19 106 PHE A O 1
ATOM 848 N N . GLU A 1 107 ? 3.424 -3.941 -10.058 1.00 85.50 107 GLU A N 1
ATOM 849 C CA . GLU A 1 107 ? 3.974 -2.610 -10.296 1.00 85.50 107 GLU A CA 1
ATOM 850 C C . GLU A 1 107 ? 5.210 -2.649 -11.211 1.00 85.50 107 GLU A C 1
ATOM 852 O O . GLU A 1 107 ? 6.221 -2.018 -10.923 1.00 85.50 107 GLU A O 1
ATOM 857 N N . ARG A 1 108 ? 5.192 -3.435 -12.293 1.00 84.50 108 ARG A N 1
ATOM 858 C CA . ARG A 1 108 ? 6.329 -3.590 -13.222 1.00 84.50 108 ARG A CA 1
ATOM 859 C C . ARG A 1 108 ? 6.220 -2.736 -14.476 1.00 84.50 108 ARG A C 1
ATOM 861 O O . ARG A 1 108 ? 7.207 -2.629 -15.202 1.00 84.50 108 ARG A O 1
ATOM 868 N N . PHE A 1 109 ? 5.070 -2.125 -14.729 1.00 80.31 109 PHE A N 1
ATOM 869 C CA . PHE A 1 109 ? 4.793 -1.382 -15.952 1.00 80.31 109 PHE A CA 1
ATOM 870 C C . PHE A 1 109 ? 5.763 -0.212 -16.159 1.00 80.31 109 PHE A C 1
ATOM 872 O O . PHE A 1 109 ? 6.203 0.017 -17.279 1.00 80.31 109 PHE A O 1
ATOM 879 N N . HIS A 1 110 ? 6.235 0.419 -15.080 1.00 77.69 110 HIS A N 1
ATOM 880 C CA . HIS A 1 110 ? 7.263 1.467 -15.142 1.00 77.69 110 HIS A CA 1
ATOM 881 C C . HIS A 1 110 ? 8.629 1.002 -15.687 1.00 77.69 110 HIS A C 1
ATOM 883 O O . HIS A 1 110 ? 9.489 1.824 -15.986 1.00 77.69 110 HIS A O 1
ATOM 889 N N . LYS A 1 111 ? 8.858 -0.313 -15.792 1.00 79.69 111 LYS A N 1
ATOM 890 C CA . LYS A 1 111 ? 10.069 -0.910 -16.382 1.00 79.69 111 LYS A CA 1
ATOM 891 C C . LYS A 1 111 ? 9.862 -1.346 -17.834 1.00 79.69 111 LYS A C 1
ATOM 893 O O . LYS A 1 111 ? 10.809 -1.814 -18.466 1.00 79.69 111 LYS A O 1
ATOM 898 N N . ALA A 1 112 ? 8.634 -1.266 -18.345 1.00 79.69 112 ALA A N 1
ATOM 899 C CA . ALA A 1 112 ? 8.333 -1.592 -19.728 1.00 79.69 112 ALA A CA 1
ATOM 900 C C . ALA A 1 112 ? 8.857 -0.492 -20.664 1.00 79.69 112 ALA A C 1
ATOM 902 O O . ALA A 1 112 ? 8.945 0.676 -20.288 1.00 79.69 112 ALA A O 1
ATOM 903 N N . ARG A 1 113 ? 9.200 -0.863 -21.903 1.00 74.94 113 ARG A N 1
ATOM 904 C CA . ARG A 1 113 ? 9.526 0.137 -22.932 1.00 74.94 113 ARG A CA 1
ATOM 905 C C . ARG A 1 113 ? 8.271 0.944 -23.276 1.00 74.94 113 ARG A C 1
ATOM 907 O O . ARG A 1 113 ? 7.215 0.340 -23.444 1.00 74.94 113 ARG A O 1
ATOM 914 N N . GLY A 1 114 ? 8.411 2.262 -23.421 1.00 75.50 114 GLY A N 1
ATOM 915 C CA . GLY A 1 114 ? 7.313 3.170 -23.773 1.00 75.50 114 GLY A CA 1
ATOM 916 C C . GLY A 1 114 ? 6.457 3.620 -22.586 1.00 75.50 114 GLY A C 1
ATOM 917 O O . GLY A 1 114 ? 5.414 4.238 -22.788 1.00 75.50 114 GLY A O 1
ATOM 918 N N . PHE A 1 115 ? 6.857 3.306 -21.347 1.00 78.62 115 PHE A N 1
ATOM 919 C CA . PHE A 1 115 ? 6.182 3.833 -20.157 1.00 78.62 115 PHE A CA 1
ATOM 920 C C . PHE A 1 115 ? 6.304 5.357 -20.057 1.00 78.62 115 PHE A C 1
ATOM 922 O O . PHE A 1 115 ? 5.346 6.029 -19.694 1.00 78.62 115 PHE A O 1
ATOM 929 N N . ASP A 1 116 ? 7.473 5.884 -20.403 1.00 74.62 116 ASP A N 1
ATOM 930 C CA . ASP A 1 116 ? 7.771 7.308 -20.526 1.00 74.62 116 ASP A CA 1
ATOM 931 C C . ASP A 1 116 ? 6.830 7.998 -21.520 1.00 74.62 116 ASP A C 1
ATOM 933 O O . ASP A 1 116 ? 6.122 8.932 -21.144 1.00 74.62 116 ASP A O 1
ATOM 937 N N . GLU A 1 117 ? 6.720 7.466 -22.739 1.00 76.56 117 GLU A N 1
ATOM 938 C CA . GLU A 1 117 ? 5.804 7.987 -23.764 1.00 76.56 117 GLU A CA 1
ATOM 939 C C . GLU A 1 117 ? 4.336 7.911 -23.312 1.00 76.56 117 GLU A C 1
ATOM 941 O O . GLU A 1 117 ? 3.547 8.838 -23.506 1.00 76.56 117 GLU A O 1
ATOM 946 N N . TRP A 1 118 ? 3.937 6.806 -22.679 1.00 75.06 118 TRP A N 1
ATOM 947 C CA . TRP A 1 118 ? 2.590 6.654 -22.135 1.00 75.06 118 TRP A CA 1
ATOM 948 C C . TRP A 1 118 ? 2.304 7.661 -21.013 1.00 75.06 118 TRP A C 1
ATOM 950 O O . TRP A 1 118 ? 1.218 8.238 -20.973 1.00 75.06 118 TRP A O 1
ATOM 960 N N . GLN A 1 119 ? 3.267 7.910 -20.125 1.00 71.56 119 GLN A N 1
ATOM 961 C CA . GLN A 1 119 ? 3.116 8.819 -18.991 1.00 71.56 119 GLN A CA 1
ATOM 962 C C . GLN A 1 119 ? 3.036 10.286 -19.435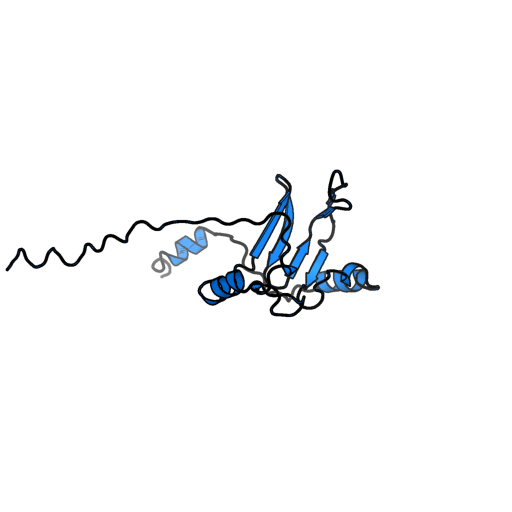 1.00 71.56 119 GLN A C 1
ATOM 964 O O . GLN A 1 119 ? 2.240 11.049 -18.883 1.00 71.56 119 GLN A O 1
ATOM 969 N N . GLU A 1 120 ? 3.794 10.671 -20.462 1.00 68.19 120 GLU A N 1
ATOM 970 C CA . GLU A 1 120 ? 3.669 11.984 -21.102 1.00 68.19 120 GLU A CA 1
ATOM 971 C C . GLU A 1 120 ? 2.274 12.175 -21.712 1.00 68.19 120 GLU A C 1
ATOM 973 O O . GLU A 1 120 ? 1.649 13.221 -21.530 1.00 68.19 120 GLU A O 1
ATOM 978 N N . ASN A 1 121 ? 1.726 11.129 -22.335 1.00 67.88 121 ASN A N 1
ATOM 979 C CA . ASN A 1 121 ? 0.362 11.152 -22.856 1.00 67.88 121 ASN A CA 1
ATOM 980 C C . ASN A 1 121 ? -0.695 11.161 -21.737 1.00 67.88 121 ASN A C 1
ATOM 982 O O . ASN A 1 121 ? -1.711 11.841 -21.868 1.00 67.88 121 ASN A O 1
ATOM 986 N N . LEU A 1 122 ? -0.472 10.499 -20.597 1.00 60.19 122 LEU A N 1
ATOM 987 C CA . LEU A 1 122 ? -1.388 10.588 -19.454 1.00 60.19 122 LEU A CA 1
ATOM 988 C C . LEU A 1 122 ? -1.442 11.986 -18.835 1.00 60.19 122 LEU A C 1
ATOM 990 O O . LEU A 1 122 ? -2.484 12.377 -18.320 1.00 60.19 122 LEU A O 1
ATOM 994 N N . ALA A 1 123 ? -0.355 12.759 -18.876 1.00 54.06 123 ALA A N 1
ATOM 995 C CA . ALA A 1 123 ? -0.384 14.147 -18.415 1.00 54.06 123 ALA A CA 1
ATOM 996 C C . ALA A 1 123 ? -1.355 15.011 -19.248 1.00 54.06 123 ALA A C 1
ATOM 998 O O . ALA A 1 123 ? -1.835 16.038 -18.766 1.00 54.06 123 ALA A O 1
ATOM 999 N N . THR A 1 124 ? -1.708 14.564 -20.461 1.00 49.41 124 THR A N 1
ATOM 1000 C CA . THR A 1 124 ? -2.761 15.169 -21.289 1.00 49.41 124 THR A CA 1
ATOM 1001 C C . THR A 1 124 ? -4.179 14.682 -20.955 1.00 49.41 124 THR A C 1
ATOM 1003 O O . THR A 1 124 ? -5.132 15.211 -21.525 1.00 49.41 124 THR A O 1
ATOM 1006 N N . LEU A 1 125 ? -4.365 13.772 -19.979 1.00 47.94 125 LEU A N 1
ATOM 1007 C CA . LEU A 1 125 ? -5.670 13.345 -19.434 1.00 47.94 125 LEU A CA 1
ATOM 1008 C C . LEU A 1 125 ? -6.343 14.428 -18.579 1.00 47.94 125 LEU A C 1
ATOM 1010 O O . LEU A 1 125 ? -6.862 14.185 -17.490 1.00 47.94 125 LEU A O 1
ATOM 1014 N N . HIS A 1 126 ? -6.433 15.636 -19.117 1.00 52.94 126 HIS A N 1
ATOM 1015 C CA . HIS A 1 126 ? -7.262 16.708 -18.586 1.00 52.94 126 HIS A CA 1
ATOM 1016 C C . HIS A 1 126 ? -8.753 16.299 -18.461 1.00 52.94 126 HIS A C 1
ATOM 1018 O O . HIS A 1 126 ? -9.543 17.020 -17.852 1.00 52.94 126 HIS A O 1
ATOM 1024 N N . GLU A 1 127 ? -9.124 15.142 -19.021 1.00 49.31 127 GLU A N 1
ATOM 1025 C CA . GLU A 1 127 ? -10.473 14.593 -19.095 1.00 49.31 127 GLU A CA 1
ATOM 1026 C C . GLU A 1 127 ? -10.781 13.497 -18.044 1.00 49.31 127 GLU A C 1
ATOM 1028 O O . GLU A 1 127 ? -11.946 13.356 -17.683 1.00 49.31 127 GLU A O 1
ATOM 1033 N N . PHE A 1 128 ? -9.797 12.760 -17.487 1.00 43.09 128 PHE A N 1
ATOM 1034 C CA . PHE A 1 128 ? -10.059 11.655 -16.535 1.00 43.09 128 PHE A CA 1
ATOM 1035 C C . PHE A 1 128 ? -8.905 11.354 -15.546 1.00 43.09 128 PHE A C 1
ATOM 1037 O O . PHE A 1 128 ? -7.746 11.356 -15.953 1.00 43.09 128 PHE A O 1
ATOM 1044 N N . PRO A 1 129 ? -9.191 10.967 -14.281 1.00 44.69 129 PRO A N 1
ATOM 1045 C CA . PRO A 1 129 ? -10.510 10.897 -13.646 1.00 44.69 129 PRO A CA 1
ATOM 1046 C C . PRO A 1 129 ? -11.072 12.300 -13.353 1.00 44.69 129 PRO A C 1
ATOM 1048 O O . PRO A 1 129 ? -10.296 13.249 -13.219 1.00 44.69 129 PRO A O 1
ATOM 1051 N N . PRO A 1 130 ? -12.409 12.462 -13.267 1.00 45.66 130 PRO A N 1
ATOM 1052 C CA . PRO A 1 130 ? -13.022 13.751 -12.963 1.00 45.66 130 PRO A CA 1
ATOM 1053 C C . PRO A 1 130 ? -12.391 14.324 -11.697 1.00 45.66 130 PRO A C 1
ATOM 1055 O O . PRO A 1 130 ? -12.255 13.619 -10.696 1.00 45.66 130 PRO A O 1
ATOM 1058 N N . ARG A 1 131 ? -11.987 15.600 -11.748 1.00 52.00 131 ARG A N 1
ATOM 1059 C CA . ARG A 1 131 ? -11.462 16.312 -10.580 1.00 52.00 131 ARG A CA 1
ATOM 1060 C C . ARG A 1 131 ? -12.448 16.126 -9.429 1.00 52.00 131 ARG A C 1
ATOM 1062 O O . ARG A 1 131 ? -13.545 16.681 -9.459 1.00 52.00 131 ARG A O 1
ATOM 1069 N N . MET A 1 132 ? -12.053 15.374 -8.405 1.00 51.62 132 MET A N 1
ATOM 1070 C CA . MET A 1 132 ? -12.683 15.510 -7.100 1.00 51.62 132 MET A CA 1
ATOM 1071 C C . MET A 1 132 ? -12.444 16.961 -6.690 1.00 51.62 132 MET A C 1
ATOM 1073 O O . MET A 1 132 ? -11.299 17.420 -6.702 1.00 51.62 132 MET A O 1
ATOM 1077 N N . ARG A 1 133 ? -13.522 17.713 -6.446 1.00 39.41 133 ARG A N 1
ATOM 1078 C CA . ARG A 1 133 ? -13.442 19.126 -6.061 1.00 39.41 133 ARG A CA 1
ATOM 1079 C C . ARG A 1 133 ? -12.490 19.189 -4.866 1.00 39.41 133 ARG A C 1
ATOM 1081 O O . ARG A 1 133 ? -12.749 18.552 -3.848 1.00 39.41 133 ARG A O 1
ATOM 1088 N N . SER A 1 134 ? -11.362 19.885 -5.008 1.00 41.09 134 SER A N 1
ATOM 1089 C CA . SER A 1 134 ? -10.497 20.175 -3.866 1.00 41.09 134 SER A CA 1
ATOM 1090 C C . SER A 1 134 ? -11.371 20.791 -2.777 1.00 41.09 134 SER A C 1
ATOM 1092 O O . SER A 1 134 ? -12.231 21.605 -3.117 1.00 41.09 134 SER A O 1
ATOM 1094 N N . PHE A 1 135 ? -11.182 20.400 -1.513 1.00 46.44 135 PHE A N 1
ATOM 1095 C CA . PHE A 1 135 ? -11.822 21.030 -0.353 1.00 46.44 135 PHE A CA 1
ATOM 1096 C C . PHE A 1 135 ? -11.448 22.524 -0.315 1.00 46.44 135 PHE A C 1
ATOM 1098 O O . PHE A 1 135 ? -10.520 22.947 0.365 1.00 46.44 135 PHE A O 1
ATOM 1105 N N . GLY A 1 136 ? -12.140 23.324 -1.116 1.00 46.47 136 GLY A N 1
ATOM 1106 C CA . GLY A 1 136 ? -12.189 24.768 -1.048 1.00 46.47 136 GLY A CA 1
ATOM 1107 C C . GLY A 1 136 ? -13.531 25.083 -0.429 1.00 46.47 136 GLY A C 1
ATOM 1108 O O . GLY A 1 136 ? -14.533 25.153 -1.132 1.00 46.47 136 GLY A O 1
ATOM 1109 N N . LEU A 1 137 ? -13.567 25.168 0.898 1.00 52.28 137 LEU A N 1
ATOM 1110 C CA . LEU A 1 137 ? -14.684 25.804 1.579 1.00 52.28 137 LEU A CA 1
ATOM 1111 C C . LEU A 1 137 ? -14.593 27.292 1.250 1.00 52.28 137 LEU A C 1
ATOM 1113 O O . LEU A 1 137 ? -13.861 28.027 1.909 1.00 52.28 137 LEU A O 1
ATOM 1117 N N . ASP A 1 138 ? -15.284 27.714 0.196 1.00 64.75 138 ASP A N 1
ATOM 1118 C CA . ASP A 1 138 ? -15.544 29.127 -0.020 1.00 64.75 138 ASP A CA 1
ATOM 1119 C C . ASP A 1 138 ? -16.675 29.544 0.925 1.00 64.75 138 ASP A C 1
ATOM 1121 O O . ASP A 1 138 ? -17.818 29.087 0.817 1.00 64.75 138 ASP A O 1
ATOM 1125 N N . VAL A 1 139 ? -16.323 30.354 1.923 1.00 67.25 139 VAL A N 1
ATOM 1126 C CA . VAL A 1 139 ? -17.242 30.816 2.970 1.00 67.25 139 VAL A CA 1
ATOM 1127 C C . VAL A 1 139 ? -18.382 31.630 2.356 1.00 67.25 139 VAL A C 1
ATOM 1129 O O . VAL A 1 139 ? -19.510 31.561 2.847 1.00 67.25 139 VAL A O 1
ATOM 1132 N N . ASP A 1 140 ? -18.122 32.326 1.248 1.00 63.03 140 ASP A N 1
ATOM 1133 C CA . ASP A 1 140 ? -19.123 33.133 0.554 1.00 63.03 140 ASP A CA 1
ATOM 1134 C C . ASP A 1 140 ? -20.170 32.258 -0.157 1.00 63.03 140 ASP A C 1
ATOM 1136 O O . ASP A 1 140 ? -21.368 32.555 -0.110 1.00 63.03 140 ASP A O 1
ATOM 1140 N N . GLU A 1 141 ? -19.764 31.126 -0.741 1.00 70.12 141 GLU A N 1
ATOM 1141 C CA . GLU A 1 141 ? -20.692 30.161 -1.350 1.00 70.12 141 GLU A CA 1
ATOM 1142 C C . GLU A 1 141 ? -21.562 29.474 -0.278 1.00 70.12 141 GLU A C 1
ATOM 1144 O O . GLU A 1 141 ? -22.772 29.312 -0.463 1.00 70.12 141 GLU A O 1
ATOM 1149 N N . LEU A 1 142 ? -20.983 29.165 0.890 1.00 65.62 142 LEU A N 1
ATOM 1150 C CA . LEU A 1 142 ? -21.699 28.585 2.033 1.00 65.62 142 LEU A CA 1
ATOM 1151 C C . LEU A 1 142 ? -22.734 29.558 2.629 1.00 65.62 142 LEU A C 1
ATOM 1153 O O . LEU A 1 142 ? -23.866 29.169 2.929 1.00 65.62 142 LEU A O 1
ATOM 1157 N N . LEU A 1 143 ? -22.368 30.834 2.784 1.00 68.50 143 LEU A N 1
ATOM 1158 C CA . LEU A 1 143 ? -23.258 31.871 3.315 1.00 68.50 143 LEU A CA 1
ATOM 1159 C C . LEU A 1 143 ? -24.428 32.167 2.370 1.00 68.50 143 LEU A C 1
ATOM 1161 O O . LEU A 1 143 ? -25.551 32.377 2.835 1.00 68.50 143 LEU A O 1
ATOM 1165 N N . ASN A 1 144 ? -24.194 32.123 1.057 1.00 72.00 144 ASN A N 1
ATOM 1166 C CA . ASN A 1 144 ? -25.247 32.294 0.057 1.00 72.00 144 ASN A CA 1
ATOM 1167 C C . ASN A 1 144 ? -26.226 31.108 0.025 1.00 72.00 144 ASN A C 1
ATOM 1169 O O . ASN A 1 144 ? -27.423 31.313 -0.174 1.00 72.00 144 ASN A O 1
ATOM 1173 N N . GLN A 1 145 ? -25.758 29.882 0.286 1.00 67.56 145 GLN A N 1
ATOM 1174 C CA . GLN A 1 145 ? -26.636 28.710 0.414 1.00 67.56 145 GLN A CA 1
ATOM 1175 C C . GLN A 1 145 ? -27.479 28.729 1.697 1.00 67.56 145 GLN A C 1
ATOM 1177 O O . GLN A 1 145 ? -28.622 28.272 1.687 1.00 67.56 145 GLN A O 1
ATOM 1182 N N . LEU A 1 146 ? -26.948 29.279 2.792 1.00 66.62 146 LEU A N 1
ATOM 1183 C CA . LEU A 1 146 ? -27.652 29.356 4.075 1.00 66.62 146 LEU A CA 1
ATOM 1184 C C . LEU A 1 146 ? -28.712 30.464 4.136 1.00 66.62 146 LEU A C 1
ATOM 1186 O O . LEU A 1 146 ? -29.574 30.417 5.013 1.00 66.62 146 LEU A O 1
ATOM 1190 N N . ASN A 1 147 ? -28.686 31.447 3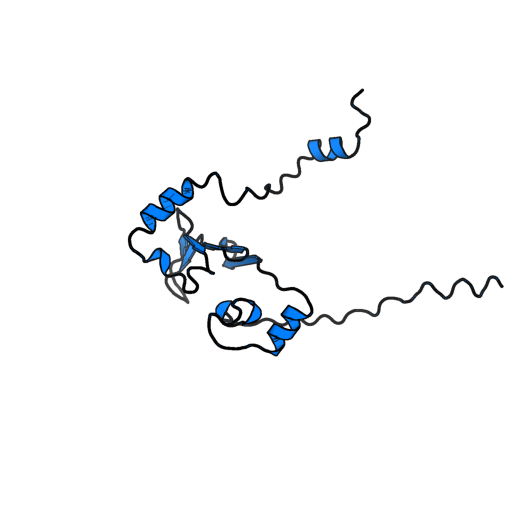.228 1.00 66.25 147 ASN A N 1
ATOM 1191 C CA . ASN A 1 147 ? -29.659 32.539 3.241 1.00 66.25 147 ASN A CA 1
ATOM 1192 C C . ASN A 1 147 ? -30.232 32.869 1.846 1.00 66.25 147 ASN A C 1
ATOM 1194 O O . ASN A 1 147 ? -29.941 33.931 1.286 1.00 66.25 147 ASN A O 1
ATOM 1198 N N . PRO A 1 148 ? -31.112 32.010 1.294 1.00 59.03 148 PRO A N 1
ATOM 1199 C CA . PRO A 1 148 ? -31.677 32.180 -0.049 1.00 59.03 148 PRO A CA 1
ATOM 1200 C C . PRO A 1 148 ? -32.609 33.400 -0.206 1.00 59.03 148 PRO A C 1
ATOM 1202 O O . PRO A 1 148 ? -33.103 33.666 -1.299 1.00 59.03 148 PRO A O 1
ATOM 1205 N N . ALA A 1 149 ? -32.871 34.165 0.859 1.00 59.97 149 ALA A N 1
ATOM 1206 C CA . ALA A 1 149 ? -33.853 35.250 0.866 1.00 59.97 149 ALA A CA 1
ATOM 1207 C C . ALA A 1 149 ? -33.325 36.615 0.379 1.00 59.97 149 ALA A C 1
ATOM 1209 O O . ALA A 1 149 ? -34.092 37.576 0.344 1.00 59.97 149 ALA A O 1
ATOM 1210 N N . ARG A 1 150 ? -32.041 36.741 0.015 1.00 58.19 150 ARG A N 1
ATOM 1211 C CA . ARG A 1 150 ? -31.417 38.051 -0.266 1.00 58.19 150 ARG A CA 1
ATOM 1212 C C . ARG A 1 150 ? -31.368 38.456 -1.747 1.00 58.19 150 ARG A C 1
ATOM 1214 O O . ARG A 1 150 ? -30.908 39.551 -2.053 1.00 58.19 150 ARG A O 1
ATOM 1221 N N . HIS A 1 151 ? -31.884 37.618 -2.645 1.00 55.38 151 HIS A N 1
ATOM 1222 C CA . HIS A 1 151 ? -32.049 37.937 -4.066 1.00 55.38 151 HIS A CA 1
ATOM 1223 C C . HIS A 1 151 ? -33.536 38.050 -4.437 1.00 55.38 151 HIS A C 1
ATOM 1225 O O . HIS A 1 151 ? -34.125 37.153 -5.040 1.00 55.38 151 HIS A O 1
ATOM 1231 N N . ARG A 1 152 ? -34.139 39.178 -4.056 1.00 48.59 152 ARG A N 1
ATOM 1232 C CA . ARG A 1 152 ? -35.232 39.832 -4.784 1.00 48.59 152 ARG A CA 1
ATOM 1233 C C . ARG A 1 152 ? -34.935 41.318 -4.863 1.00 48.59 152 ARG A C 1
ATOM 1235 O O . ARG A 1 152 ? -34.404 41.843 -3.861 1.00 48.59 152 ARG A O 1
#

Organism: Mycobacterium gastri (NCBI:txid1777)

Secondary structure (DSSP, 8-state):
--SSSSSSS----PPPP------SS--GGGSGGGSTTTTS---HHHHHHHHHS----EEEEEETTEEEEEEETTEEEEEEEESSSSSPPEEEEEEEEEEETTT-TT--GGGSTTHHHHHHHHTT-TTSS--PPP----HHHHHHHH-GGG--

Sequence (152 aa):
MASEMESEMADGAARPNILIIWGDDVGMWNISAYHPGMMGGSTPNIDRIADEVMIFMEFYCFTETTLHGLRNGDWKVLLKTQDRWFNGFQQKLTTPLITNLKLDPFERFHKARGFDEWQENLATLHEFPPRMRSFGLDVDELLNQLNPARHR